Protein AF-A0A0J1HV58-F1 (afdb_monomer)

Foldseek 3Di:
DVVLLVVLLQLLLVLLLVVLCVVVVHQDPFDDDPVDTRNGSNVSSNQSSVQSNVQCVVVVDDDPVRSNVSSNVSSNVSSVVVVVVVVVVVVVVVVVVVVVVVVVVVVD

Radius of gyration: 18.61 Å; Cα contacts (8 Å, |Δi|>4): 146; chains: 1; bounding box: 44×25×58 Å

Mean predicted aligned error: 7.37 Å

Sequence (108 aa):
MLNKIILAGCIGFGMGVLTHAKRYGTIKKPRNNKLTFYPGFLLDGCFGAVGAIVTILFSDPNGTERVILTSILGGYVGENAIIKVEESLQSKKESRIEEINRKINQDL

InterPro domains:
  IPR025353 Protein of unknown function DUF4257) [PF14074] (5-82)

Organism: Niallia circulans (NCBI:txid1397)

pLDDT: mean 84.44, std 10.45, range [50.62, 93.81]

Secondary structure (DSSP, 8-state):
-HHHHHHHHHHHHHHHHHHHHHHHSS----EEETTEEE-THHHHHHHHHHHHHHHHHHH--SSHHHHHHHHHHHHHHHHHHHHHHHHHHHHHHHHHHHHHHHHHHH--

Structure (mmCIF, N/CA/C/O backbone):
data_AF-A0A0J1HV58-F1
#
_entry.id   AF-A0A0J1HV58-F1
#
loop_
_atom_site.group_PDB
_atom_site.id
_atom_site.type_symbol
_atom_site.label_atom_id
_atom_site.label_alt_id
_atom_site.label_comp_id
_atom_site.label_asym_id
_atom_site.label_entity_id
_atom_site.label_seq_id
_atom_site.pdbx_PDB_ins_code
_atom_site.Cartn_x
_atom_site.Cartn_y
_atom_site.Cartn_z
_atom_site.occupancy
_atom_site.B_iso_or_equiv
_atom_site.auth_seq_id
_atom_site.auth_comp_id
_atom_site.auth_asym_id
_atom_site.auth_atom_id
_atom_site.pdbx_PDB_model_num
ATOM 1 N N . MET A 1 1 ? 13.911 -4.801 -16.748 1.00 84.19 1 MET A N 1
ATOM 2 C CA . MET A 1 1 ? 12.901 -4.969 -15.681 1.00 84.19 1 MET A CA 1
ATOM 3 C C . MET A 1 1 ? 13.225 -4.201 -14.408 1.00 84.19 1 MET A C 1
ATOM 5 O O . MET A 1 1 ? 12.390 -3.418 -13.986 1.00 84.19 1 MET A O 1
ATOM 9 N N . LEU A 1 2 ? 14.420 -4.355 -13.825 1.00 87.38 2 LEU A N 1
ATOM 10 C CA . LEU A 1 2 ? 14.782 -3.704 -12.556 1.00 87.38 2 LEU A CA 1
ATOM 11 C C . LEU A 1 2 ? 14.531 -2.180 -12.535 1.00 87.38 2 LEU A C 1
ATOM 13 O O . LEU A 1 2 ? 13.877 -1.691 -11.622 1.00 87.38 2 LEU A O 1
ATOM 17 N N . ASN A 1 3 ? 14.924 -1.449 -13.586 1.00 88.12 3 ASN A N 1
ATOM 18 C CA . ASN A 1 3 ? 14.625 -0.011 -13.694 1.00 88.12 3 ASN A CA 1
ATOM 19 C C . ASN A 1 3 ? 13.121 0.300 -13.705 1.00 88.12 3 ASN A C 1
ATOM 21 O O . ASN A 1 3 ? 12.709 1.287 -13.105 1.00 88.12 3 ASN A O 1
ATOM 25 N N . LYS A 1 4 ? 12.295 -0.542 -14.349 1.00 89.62 4 LYS A N 1
ATOM 26 C CA . LYS A 1 4 ? 10.832 -0.374 -14.352 1.00 89.62 4 LYS A CA 1
ATOM 27 C C . LYS A 1 4 ? 10.272 -0.551 -12.936 1.00 89.62 4 LYS A C 1
ATOM 29 O O . LYS A 1 4 ? 9.412 0.216 -12.536 1.00 89.62 4 LYS A O 1
ATOM 34 N N . ILE A 1 5 ? 10.792 -1.522 -12.180 1.00 90.88 5 ILE A N 1
ATOM 35 C CA . ILE A 1 5 ? 10.371 -1.821 -10.802 1.00 90.88 5 ILE A CA 1
ATOM 36 C C . ILE A 1 5 ? 10.757 -0.690 -9.846 1.00 90.88 5 ILE A C 1
ATOM 38 O O . ILE A 1 5 ? 9.924 -0.260 -9.055 1.00 90.88 5 ILE A O 1
ATOM 42 N N . ILE A 1 6 ? 11.991 -0.185 -9.931 1.00 92.25 6 ILE A N 1
ATOM 43 C CA . ILE A 1 6 ? 12.450 0.931 -9.090 1.00 92.25 6 ILE A CA 1
ATOM 44 C C . ILE A 1 6 ? 11.612 2.181 -9.382 1.00 92.25 6 ILE A C 1
ATOM 46 O O . ILE A 1 6 ? 11.087 2.799 -8.458 1.00 92.25 6 ILE A O 1
ATOM 50 N N . LEU A 1 7 ? 11.422 2.508 -10.666 1.00 91.25 7 LEU A N 1
ATOM 51 C CA . LEU A 1 7 ? 10.607 3.649 -11.084 1.00 91.25 7 LEU A CA 1
ATOM 52 C C . LEU A 1 7 ? 9.154 3.508 -10.608 1.00 91.25 7 LEU A C 1
ATOM 54 O O . LEU A 1 7 ? 8.593 4.445 -10.041 1.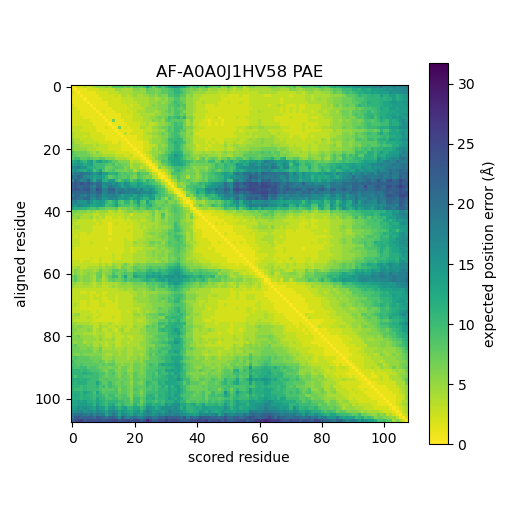00 91.25 7 LEU A O 1
ATOM 58 N N . ALA A 1 8 ? 8.567 2.325 -10.784 1.00 91.88 8 ALA A N 1
ATOM 59 C CA . ALA A 1 8 ? 7.222 2.016 -10.323 1.00 91.88 8 ALA A CA 1
ATOM 60 C C . ALA A 1 8 ? 7.077 2.128 -8.807 1.00 91.88 8 ALA A C 1
ATOM 62 O O . ALA A 1 8 ? 6.100 2.696 -8.332 1.00 91.88 8 ALA A O 1
ATOM 63 N N . GLY A 1 9 ? 8.056 1.629 -8.051 1.00 92.31 9 GLY A N 1
ATOM 64 C CA . GLY A 1 9 ? 8.084 1.735 -6.598 1.00 92.31 9 GLY A CA 1
ATOM 65 C C . GLY A 1 9 ? 8.108 3.189 -6.133 1.00 92.31 9 GLY A C 1
ATOM 66 O O . GLY A 1 9 ? 7.326 3.554 -5.261 1.00 92.31 9 GLY A O 1
ATOM 67 N N . CYS A 1 10 ? 8.928 4.046 -6.751 1.00 93.81 10 CYS A N 1
ATOM 68 C CA . CYS A 1 10 ? 8.965 5.475 -6.428 1.00 93.81 10 CYS A CA 1
ATOM 69 C C . CYS A 1 10 ? 7.636 6.182 -6.739 1.00 93.81 10 CYS A C 1
ATOM 71 O O . CYS A 1 10 ? 7.144 6.957 -5.917 1.00 93.81 10 CYS A O 1
ATOM 73 N N . ILE A 1 11 ? 7.038 5.901 -7.903 1.00 93.31 11 ILE A N 1
ATOM 74 C CA . ILE A 1 11 ? 5.750 6.484 -8.312 1.00 93.31 11 ILE A CA 1
ATOM 75 C C . ILE A 1 11 ? 4.620 5.987 -7.406 1.00 93.31 11 ILE A C 1
ATOM 77 O O . ILE A 1 11 ? 3.821 6.786 -6.924 1.00 93.31 11 ILE A O 1
ATOM 81 N N . GLY A 1 12 ? 4.577 4.682 -7.135 1.00 92.44 12 GLY A N 1
ATOM 82 C CA . GLY A 1 12 ? 3.602 4.066 -6.242 1.00 92.44 12 GLY A CA 1
ATOM 83 C C . GLY A 1 12 ? 3.714 4.591 -4.817 1.00 92.44 12 GLY A C 1
ATOM 84 O O . GLY A 1 12 ? 2.694 4.884 -4.201 1.00 92.44 12 GLY A O 1
ATOM 85 N N . PHE A 1 13 ? 4.939 4.796 -4.323 1.00 92.88 13 PHE A N 1
ATOM 86 C CA . PHE A 1 13 ? 5.169 5.417 -3.023 1.00 92.88 13 PHE A CA 1
ATOM 87 C C . PHE A 1 13 ? 4.613 6.837 -2.975 1.00 92.88 13 PHE A C 1
ATOM 89 O O . PHE A 1 13 ? 3.843 7.165 -2.076 1.00 92.88 13 PHE A O 1
ATOM 96 N N . GLY A 1 14 ? 4.949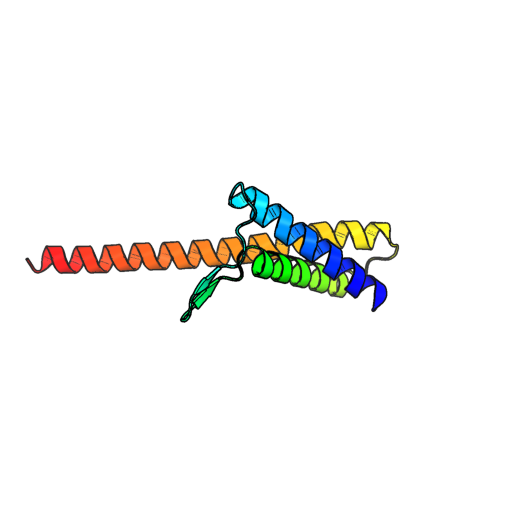 7.668 -3.966 1.00 92.00 14 GLY A N 1
ATOM 97 C CA . GLY A 1 14 ? 4.420 9.027 -4.061 1.00 92.00 14 GLY A CA 1
ATOM 98 C C . GLY A 1 14 ? 2.892 9.053 -4.115 1.00 92.00 14 GLY A C 1
ATOM 99 O O . GLY A 1 14 ? 2.267 9.847 -3.413 1.00 92.00 14 GLY A O 1
ATOM 100 N N . MET A 1 15 ? 2.288 8.145 -4.885 1.00 91.69 15 MET A N 1
ATOM 101 C CA . MET A 1 15 ? 0.835 8.030 -4.981 1.00 91.69 15 MET A CA 1
ATOM 102 C C . MET A 1 15 ? 0.201 7.625 -3.643 1.00 91.69 15 MET A C 1
ATOM 104 O O . MET A 1 15 ? -0.774 8.250 -3.235 1.00 91.69 15 MET A O 1
ATOM 108 N N . GLY A 1 16 ? 0.807 6.672 -2.927 1.00 88.81 16 GLY A N 1
ATOM 109 C CA . GLY A 1 16 ? 0.383 6.265 -1.584 1.00 88.81 16 GLY A CA 1
ATOM 110 C C . GLY A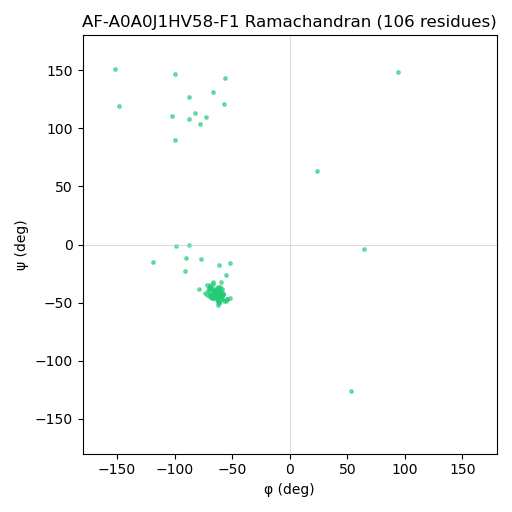 1 16 ? 0.398 7.418 -0.576 1.00 88.81 16 GLY A C 1
ATOM 111 O O . GLY A 1 16 ? -0.533 7.621 0.200 1.00 88.81 16 GLY A O 1
ATOM 112 N N . VAL A 1 17 ? 1.431 8.263 -0.630 1.00 88.12 17 VAL A N 1
ATOM 113 C CA . VAL A 1 17 ? 1.515 9.452 0.233 1.00 88.12 17 VAL A CA 1
ATOM 114 C C . VAL A 1 17 ? 0.469 10.511 -0.141 1.00 88.12 17 VAL A C 1
ATOM 116 O O . VAL A 1 17 ? -0.089 11.167 0.743 1.00 88.12 17 VAL A O 1
ATOM 119 N N . LEU A 1 18 ? 0.185 10.697 -1.433 1.00 86.31 18 LEU A N 1
ATOM 120 C CA . LEU A 1 18 ? -0.800 11.679 -1.901 1.00 86.31 18 LEU A CA 1
ATOM 121 C C . LEU A 1 18 ? -2.224 11.308 -1.488 1.00 86.31 18 LEU A C 1
ATOM 123 O O . LEU A 1 18 ? -2.985 12.171 -1.047 1.00 86.31 18 LEU A O 1
ATOM 127 N N . THR A 1 19 ? -2.596 10.039 -1.591 1.00 84.19 19 THR A N 1
ATOM 128 C CA . THR A 1 19 ? -3.909 9.581 -1.138 1.00 84.19 19 THR A CA 1
ATOM 129 C C . THR A 1 19 ? -4.017 9.622 0.391 1.00 84.19 19 THR A C 1
ATOM 131 O O . THR A 1 19 ? -5.057 10.054 0.893 1.00 84.19 19 THR A O 1
ATOM 134 N N . HIS A 1 20 ? -2.949 9.311 1.141 1.00 83.06 20 HIS A N 1
ATOM 135 C CA . HIS A 1 20 ? -2.912 9.553 2.589 1.00 83.06 20 HIS A CA 1
ATOM 136 C C . HIS A 1 20 ? -3.211 11.024 2.911 1.00 83.06 20 HIS A C 1
ATOM 138 O O . HIS A 1 20 ? -4.075 11.332 3.738 1.00 83.06 20 HIS A O 1
ATOM 144 N N . ALA A 1 21 ? -2.546 11.952 2.214 1.00 83.62 21 ALA A N 1
ATOM 145 C CA . ALA A 1 21 ? -2.784 13.384 2.373 1.00 83.62 21 ALA A CA 1
ATOM 146 C C . ALA A 1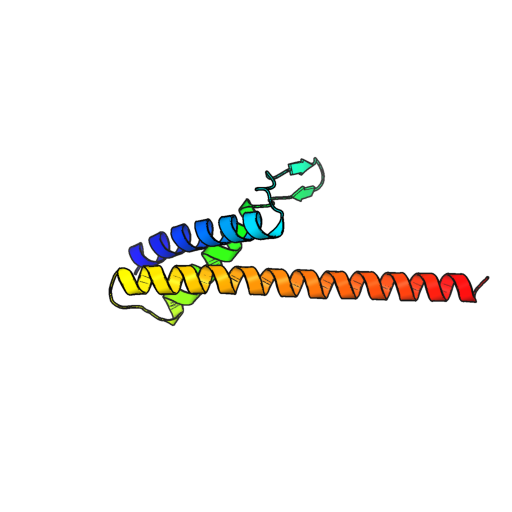 21 ? -4.233 13.770 2.025 1.00 83.62 21 ALA A C 1
ATOM 148 O O . ALA A 1 21 ? -4.846 14.552 2.751 1.00 83.62 21 ALA A O 1
ATOM 149 N N . LYS A 1 22 ? -4.810 13.184 0.966 1.00 82.50 22 LYS A N 1
ATOM 150 C CA . LYS A 1 22 ? -6.218 13.376 0.581 1.00 82.50 22 LYS A CA 1
ATOM 151 C C . LYS A 1 22 ? -7.185 12.887 1.667 1.00 82.50 22 LYS A C 1
ATOM 153 O O . LYS A 1 22 ? -8.185 13.552 1.917 1.00 82.50 22 LYS A O 1
ATOM 158 N N . ARG A 1 23 ? -6.906 11.746 2.307 1.00 75.00 23 ARG A N 1
ATOM 159 C CA . ARG A 1 23 ? -7.794 11.119 3.303 1.00 75.00 23 ARG A CA 1
ATOM 160 C C . ARG A 1 23 ? -7.806 11.870 4.631 1.00 75.00 23 ARG A C 1
ATOM 162 O O . ARG A 1 23 ? -8.862 12.050 5.226 1.00 75.00 23 ARG A O 1
ATOM 169 N N . TYR A 1 24 ? -6.638 12.308 5.095 1.00 75.56 24 TYR A N 1
ATOM 170 C CA . TYR A 1 24 ? -6.493 12.957 6.401 1.00 75.56 24 TYR A CA 1
ATOM 171 C C . TYR A 1 24 ? -6.440 14.490 6.329 1.00 75.56 24 TYR A C 1
ATOM 173 O O . TYR A 1 24 ? -6.288 15.138 7.366 1.00 75.56 24 TYR A O 1
ATOM 181 N N . GLY A 1 25 ? -6.504 15.074 5.125 1.00 72.62 25 GLY A N 1
ATOM 182 C CA . GLY A 1 25 ? -6.366 16.515 4.869 1.00 72.62 25 GLY A CA 1
ATOM 183 C C . GLY A 1 25 ? -4.982 17.092 5.203 1.00 72.62 25 GLY A C 1
ATOM 184 O O . GLY A 1 25 ? -4.728 18.271 4.984 1.00 72.62 25 GLY A O 1
ATOM 185 N N . THR A 1 26 ? -4.084 16.270 5.752 1.00 73.69 26 THR A N 1
ATOM 186 C CA . THR A 1 26 ? -2.729 16.603 6.194 1.00 73.69 26 THR A CA 1
ATOM 187 C C . THR A 1 26 ? -1.856 15.354 6.089 1.00 73.69 26 THR A C 1
ATOM 189 O O . THR A 1 26 ? -2.341 14.233 6.240 1.00 73.69 26 THR A O 1
ATOM 192 N N . ILE A 1 27 ? -0.553 15.526 5.862 1.00 74.38 27 ILE A N 1
ATOM 193 C CA . ILE A 1 27 ? 0.402 14.416 5.961 1.00 74.38 27 ILE A CA 1
ATOM 194 C C . ILE A 1 27 ? 0.676 14.181 7.448 1.00 74.38 27 ILE A C 1
ATOM 196 O O . ILE A 1 27 ? 1.410 14.948 8.081 1.00 74.38 27 ILE A O 1
ATOM 200 N N . LYS A 1 28 ? 0.081 13.131 8.029 1.00 70.12 28 LYS A N 1
ATOM 201 C CA . LYS A 1 28 ? 0.331 12.785 9.432 1.00 70.12 28 LYS A CA 1
ATOM 202 C C . LYS A 1 28 ? 1.727 12.189 9.557 1.00 70.12 28 LYS A C 1
ATOM 204 O O . LYS A 1 28 ? 1.987 11.073 9.105 1.00 70.12 28 LYS A O 1
ATOM 209 N N . LYS A 1 29 ? 2.633 12.950 10.180 1.00 65.81 29 LYS A N 1
ATOM 210 C CA . LYS A 1 29 ? 3.990 12.480 10.481 1.00 65.81 29 LYS A CA 1
ATOM 211 C C . LYS A 1 29 ? 3.936 11.193 11.312 1.00 65.81 29 LYS A C 1
ATOM 213 O O . LYS A 1 29 ? 3.083 11.091 12.200 1.00 65.81 29 LYS A O 1
ATOM 218 N N . PRO A 1 30 ? 4.864 10.251 11.072 1.00 65.50 30 PRO A N 1
ATOM 219 C CA . PRO A 1 30 ? 4.979 9.054 11.878 1.00 65.50 30 PRO A CA 1
ATOM 220 C C . PRO A 1 30 ? 5.193 9.460 13.330 1.00 65.50 30 PRO A C 1
ATOM 222 O O . PRO A 1 30 ? 6.135 10.186 13.657 1.00 65.50 30 PRO A O 1
ATOM 225 N N . ARG A 1 31 ? 4.288 9.027 14.205 1.00 59.06 31 ARG A N 1
ATOM 226 C CA . ARG A 1 31 ? 4.376 9.316 15.632 1.00 59.06 31 ARG A CA 1
ATOM 227 C C . ARG A 1 31 ? 4.893 8.070 16.322 1.00 59.06 31 ARG A C 1
ATOM 229 O O . ARG A 1 31 ? 4.213 7.049 16.392 1.00 59.06 31 ARG A O 1
ATOM 236 N N . ASN A 1 32 ? 6.122 8.165 16.809 1.00 54.03 32 ASN A N 1
ATOM 237 C CA . ASN A 1 32 ? 6.748 7.080 17.535 1.00 54.03 32 ASN A CA 1
ATOM 238 C C . ASN A 1 32 ? 6.376 7.205 19.018 1.00 54.03 32 ASN A C 1
ATOM 240 O O . ASN A 1 32 ? 6.834 8.125 19.694 1.00 54.03 32 ASN A O 1
ATOM 244 N N . ASN A 1 33 ? 5.509 6.321 19.513 1.00 57.84 33 ASN A N 1
ATOM 245 C CA . ASN A 1 33 ? 5.280 6.158 20.949 1.00 57.84 33 ASN A CA 1
ATOM 246 C C . ASN A 1 33 ? 6.084 4.942 21.426 1.00 57.84 33 ASN A C 1
ATOM 248 O O . ASN A 1 33 ? 6.184 3.963 20.694 1.00 57.84 33 ASN A O 1
ATOM 252 N N . LYS A 1 34 ? 6.593 4.961 22.669 1.00 54.00 34 LYS A N 1
ATOM 253 C CA . LYS A 1 34 ? 7.456 3.902 23.249 1.00 54.00 34 LYS A CA 1
ATOM 254 C C . LYS A 1 34 ? 6.904 2.461 23.147 1.00 54.00 34 LYS A C 1
ATOM 256 O O . LYS A 1 34 ? 7.670 1.526 23.336 1.00 54.00 34 LYS A O 1
ATOM 261 N N . LEU A 1 35 ? 5.608 2.288 22.868 1.00 57.47 35 LEU A N 1
ATOM 262 C CA . LEU A 1 35 ? 4.912 0.997 22.756 1.00 57.47 35 LEU A CA 1
ATOM 263 C C . LEU A 1 35 ? 4.288 0.727 21.372 1.00 57.47 35 LEU A C 1
ATOM 265 O O . LEU A 1 35 ? 3.930 -0.410 21.089 1.00 57.47 35 LEU A O 1
ATOM 269 N N . THR A 1 36 ? 4.136 1.737 20.508 1.00 50.62 36 THR A N 1
ATOM 270 C CA . THR A 1 36 ? 3.445 1.593 19.213 1.00 50.62 36 THR A CA 1
ATOM 271 C C . THR A 1 36 ? 4.041 2.536 18.174 1.00 50.62 36 THR A C 1
ATOM 273 O O . THR A 1 36 ? 3.977 3.761 18.333 1.00 50.62 36 THR A O 1
ATOM 276 N N . PHE A 1 37 ? 4.573 1.965 17.092 1.00 57.25 37 PHE A N 1
ATOM 277 C CA . PHE A 1 37 ? 4.996 2.702 15.907 1.00 57.25 37 PHE A CA 1
ATOM 278 C C . PHE A 1 37 ? 3.765 2.964 15.036 1.00 57.25 37 PHE A C 1
ATOM 280 O O . PHE A 1 37 ? 3.178 2.024 14.506 1.00 57.25 37 PHE A O 1
ATOM 287 N N . TYR A 1 38 ? 3.366 4.231 14.902 1.00 64.12 38 TYR A N 1
ATOM 288 C CA . TYR A 1 38 ? 2.375 4.654 13.913 1.00 64.12 38 TYR A CA 1
ATOM 289 C C . TYR A 1 38 ? 3.114 5.258 12.718 1.00 64.12 38 TYR A C 1
ATOM 291 O O . TYR A 1 38 ? 3.379 6.462 12.728 1.00 64.12 38 TYR A O 1
ATOM 299 N N . PRO A 1 39 ? 3.480 4.449 11.705 1.00 66.6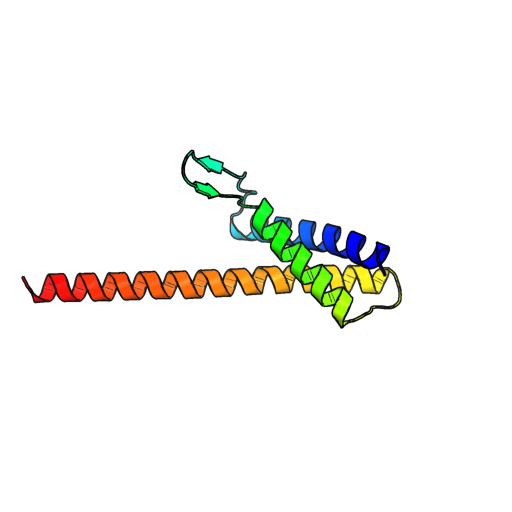2 39 PRO A N 1
ATOM 300 C CA . PRO A 1 39 ? 4.211 4.915 10.528 1.00 66.62 39 PRO A CA 1
ATOM 301 C C . PRO A 1 39 ? 3.456 5.967 9.701 1.00 66.62 39 PRO A C 1
ATOM 303 O O . PRO A 1 39 ? 4.089 6.695 8.937 1.00 66.62 39 PRO A O 1
ATOM 306 N N . GLY A 1 40 ? 2.134 6.096 9.878 1.00 75.56 40 GLY A N 1
ATOM 307 C CA . GLY A 1 40 ? 1.318 7.114 9.213 1.00 75.56 40 GLY A CA 1
ATOM 308 C C . GLY A 1 40 ? 1.516 7.073 7.699 1.00 75.56 40 GLY A C 1
ATOM 309 O O . GLY A 1 40 ? 1.441 6.002 7.101 1.00 75.56 40 GLY A O 1
ATOM 310 N N . PHE A 1 41 ? 1.871 8.219 7.111 1.00 78.12 41 PHE A N 1
ATOM 311 C CA . PHE A 1 41 ? 2.084 8.361 5.665 1.00 78.12 41 PHE A CA 1
ATOM 312 C C . PHE A 1 41 ? 3.117 7.386 5.075 1.00 78.12 41 PHE A C 1
ATOM 314 O O . PHE A 1 41 ? 3.073 7.083 3.885 1.00 78.12 41 PHE A O 1
ATOM 321 N N . LEU A 1 42 ? 4.070 6.916 5.888 1.00 84.00 42 LEU A N 1
ATOM 322 C CA . LEU A 1 42 ? 5.147 6.050 5.419 1.00 84.00 42 LEU A CA 1
ATOM 323 C C . LEU A 1 42 ? 4.630 4.647 5.082 1.00 84.00 42 LEU A C 1
ATOM 325 O O . LEU A 1 42 ? 5.113 4.028 4.139 1.00 84.00 42 LEU A O 1
ATOM 329 N N . LEU A 1 43 ? 3.642 4.157 5.836 1.00 84.00 43 LEU A N 1
ATOM 330 C CA . LEU A 1 43 ? 3.037 2.849 5.593 1.00 84.00 43 LEU A CA 1
ATOM 331 C C . LEU A 1 43 ? 2.173 2.877 4.335 1.00 84.00 43 LEU A C 1
ATOM 333 O O . LEU A 1 43 ? 2.284 1.983 3.502 1.00 84.00 43 LEU A O 1
ATOM 337 N N . ASP A 1 44 ? 1.390 3.941 4.171 1.00 84.44 44 ASP A N 1
ATOM 338 C CA . ASP A 1 44 ? 0.510 4.116 3.014 1.00 84.44 44 ASP A CA 1
ATOM 339 C C . ASP A 1 44 ? 1.319 4.309 1.728 1.00 84.44 44 ASP A C 1
ATOM 341 O O . ASP A 1 44 ? 1.029 3.688 0.706 1.00 84.44 44 ASP A O 1
ATOM 345 N N . GLY A 1 45 ? 2.433 5.048 1.805 1.00 88.75 45 GLY A N 1
ATOM 346 C CA . GLY A 1 45 ? 3.438 5.083 0.746 1.00 88.75 45 GLY A CA 1
ATOM 347 C C . GLY A 1 45 ? 3.993 3.691 0.420 1.00 88.75 45 GLY A C 1
ATOM 348 O O . GLY A 1 45 ? 4.030 3.294 -0.742 1.00 88.75 45 GLY A O 1
ATOM 349 N N . CYS A 1 46 ? 4.391 2.900 1.420 1.00 90.69 46 CYS A N 1
ATOM 350 C CA . CYS A 1 46 ? 4.891 1.540 1.186 1.00 90.69 46 CYS A CA 1
ATOM 351 C C . CYS A 1 46 ? 3.843 0.631 0.524 1.00 90.69 46 CYS A C 1
ATOM 353 O O . CYS A 1 46 ? 4.183 -0.108 -0.399 1.00 90.69 46 CYS A O 1
ATOM 355 N N . PHE A 1 47 ? 2.575 0.698 0.936 1.00 90.19 47 PHE A N 1
ATOM 356 C CA . PHE A 1 47 ? 1.501 -0.076 0.307 1.00 90.19 47 PHE A CA 1
ATOM 357 C C . PHE A 1 47 ? 1.224 0.371 -1.131 1.00 90.19 47 PHE A C 1
ATOM 359 O O . PHE A 1 47 ? 1.070 -0.481 -2.010 1.00 90.19 47 PHE A O 1
ATOM 366 N N . GLY A 1 48 ? 1.253 1.678 -1.403 1.00 90.75 48 GLY A N 1
ATOM 367 C CA . GLY A 1 48 ? 1.198 2.208 -2.765 1.00 90.75 48 GLY A CA 1
ATOM 368 C C . GLY A 1 48 ? 2.375 1.728 -3.626 1.00 90.75 48 GLY A C 1
ATOM 369 O O . GLY A 1 48 ? 2.190 1.315 -4.771 1.00 90.75 48 GLY A O 1
ATOM 370 N N . ALA A 1 49 ? 3.589 1.688 -3.071 1.00 92.62 49 ALA A N 1
ATOM 371 C CA . ALA A 1 49 ? 4.765 1.159 -3.763 1.00 92.62 49 ALA A CA 1
ATOM 372 C C . ALA A 1 49 ? 4.605 -0.331 -4.101 1.00 92.62 49 ALA A C 1
ATOM 374 O O . ALA A 1 49 ? 4.845 -0.734 -5.239 1.00 92.62 49 ALA A O 1
ATOM 375 N N . VAL A 1 50 ? 4.149 -1.144 -3.143 1.00 93.31 50 VAL A N 1
ATOM 376 C CA . VAL A 1 50 ? 3.896 -2.577 -3.356 1.00 93.31 50 VAL A CA 1
ATOM 377 C C . VAL A 1 50 ? 2.825 -2.785 -4.429 1.00 93.31 50 VAL A C 1
ATOM 379 O O . VAL A 1 50 ? 3.038 -3.579 -5.343 1.00 93.31 50 VAL A O 1
ATOM 382 N N . GLY A 1 51 ? 1.719 -2.035 -4.384 1.00 93.06 51 GLY A N 1
ATOM 383 C CA . GLY A 1 51 ? 0.661 -2.104 -5.396 1.00 93.06 51 GLY A CA 1
ATOM 384 C C . GLY A 1 51 ? 1.162 -1.784 -6.808 1.00 93.06 51 GLY A C 1
ATOM 385 O O . GLY A 1 51 ? 0.875 -2.517 -7.760 1.00 93.06 51 GLY A O 1
ATOM 386 N N . ALA A 1 52 ? 1.979 -0.737 -6.949 1.00 92.69 52 ALA A N 1
ATOM 387 C CA . ALA A 1 52 ? 2.586 -0.366 -8.225 1.00 92.69 52 ALA A CA 1
ATOM 388 C C . ALA A 1 52 ? 3.565 -1.432 -8.744 1.00 92.69 52 ALA A C 1
ATOM 390 O O . ALA A 1 52 ? 3.513 -1.796 -9.920 1.00 92.69 52 ALA A O 1
ATOM 391 N N . ILE A 1 53 ? 4.416 -1.978 -7.868 1.00 93.06 53 ILE A N 1
ATOM 392 C CA . ILE A 1 53 ? 5.374 -3.036 -8.216 1.00 93.06 53 ILE A CA 1
ATOM 393 C C . ILE A 1 53 ? 4.636 -4.290 -8.697 1.00 93.06 53 ILE A C 1
ATOM 395 O O . ILE A 1 53 ? 4.949 -4.801 -9.771 1.00 93.06 53 ILE A O 1
ATOM 399 N N . VAL A 1 54 ? 3.625 -4.753 -7.955 1.00 93.19 54 VAL A N 1
ATOM 400 C CA . VAL A 1 54 ? 2.814 -5.924 -8.333 1.00 93.19 54 VAL A CA 1
ATOM 401 C C . VAL A 1 54 ? 2.149 -5.710 -9.695 1.00 93.19 54 VAL A C 1
ATOM 403 O O . VAL A 1 54 ? 2.186 -6.594 -10.550 1.00 93.19 54 VAL A O 1
ATOM 406 N N . THR A 1 55 ? 1.609 -4.515 -9.935 1.00 92.75 55 THR A N 1
ATOM 407 C CA . THR A 1 55 ? 0.941 -4.176 -11.200 1.00 92.75 55 THR A CA 1
ATOM 408 C C . THR A 1 55 ? 1.903 -4.215 -12.387 1.00 92.75 55 THR A C 1
ATOM 410 O O . THR A 1 55 ? 1.555 -4.722 -13.454 1.00 92.75 55 THR A O 1
ATOM 413 N N . ILE A 1 56 ? 3.129 -3.722 -12.205 1.00 91.94 56 ILE A N 1
ATOM 414 C CA . ILE A 1 56 ? 4.180 -3.726 -13.232 1.00 91.94 56 ILE A CA 1
ATOM 415 C C . ILE A 1 56 ? 4.694 -5.135 -13.511 1.00 91.94 56 ILE A C 1
ATOM 417 O O . ILE A 1 56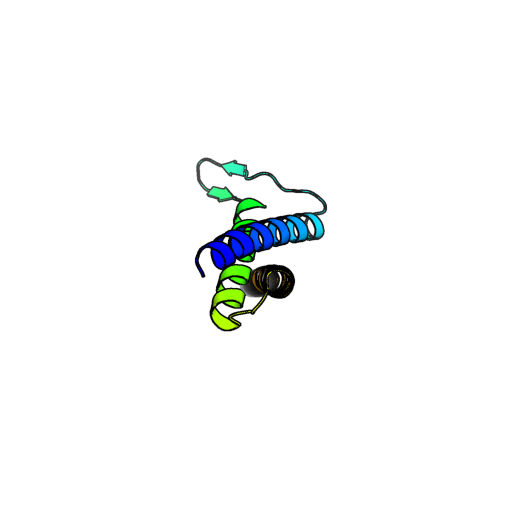 ? 4.912 -5.472 -14.674 1.00 91.94 56 ILE A O 1
ATOM 421 N N . LEU A 1 57 ? 4.865 -5.953 -12.468 1.00 90.81 57 LEU A N 1
ATOM 422 C CA . LEU A 1 57 ? 5.253 -7.355 -12.622 1.00 90.81 57 LEU A CA 1
ATOM 423 C C . LEU A 1 57 ? 4.207 -8.133 -13.422 1.00 90.81 57 LEU A C 1
ATOM 425 O O . LEU A 1 57 ? 4.574 -8.961 -14.247 1.00 90.81 57 LEU A O 1
ATOM 429 N N . PHE A 1 58 ? 2.923 -7.857 -13.191 1.00 89.88 58 PHE A N 1
ATOM 430 C CA . PHE A 1 58 ? 1.837 -8.564 -13.861 1.00 89.88 58 PHE A CA 1
ATOM 431 C C . PHE A 1 58 ? 1.584 -8.069 -15.291 1.00 89.88 58 PHE A C 1
ATOM 433 O O . PHE A 1 58 ? 1.298 -8.863 -16.180 1.00 89.88 58 PHE A O 1
ATOM 440 N N . SER A 1 59 ? 1.685 -6.759 -15.523 1.00 88.19 59 SER A N 1
ATOM 441 C CA . SER A 1 59 ? 1.276 -6.149 -16.798 1.00 88.19 59 SER A CA 1
ATOM 442 C C . SER A 1 59 ? 2.392 -6.069 -17.846 1.00 88.19 59 SER A C 1
ATOM 444 O O . SER A 1 59 ? 2.096 -5.703 -18.980 1.00 88.19 59 SER A O 1
ATOM 446 N N . ASP A 1 60 ? 3.654 -6.312 -17.458 1.00 88.00 60 ASP A N 1
ATOM 447 C CA . ASP A 1 60 ? 4.892 -6.057 -18.228 1.00 88.00 60 ASP A CA 1
ATOM 448 C C . ASP A 1 60 ? 4.759 -4.967 -19.314 1.00 88.00 60 ASP A C 1
ATOM 450 O O . ASP A 1 60 ? 4.855 -5.224 -20.519 1.00 88.00 60 ASP A O 1
ATOM 454 N N . PRO A 1 61 ? 4.487 -3.715 -18.910 1.00 85.81 61 PRO A N 1
ATOM 455 C CA . PRO A 1 61 ? 4.212 -2.655 -19.862 1.00 85.81 61 PRO A CA 1
ATOM 456 C C . PRO A 1 61 ? 5.453 -2.329 -20.699 1.00 85.81 61 PRO A C 1
ATOM 458 O O . PRO A 1 61 ? 6.550 -2.100 -20.176 1.00 85.81 61 PRO A O 1
ATOM 461 N N . ASN A 1 62 ? 5.264 -2.260 -22.016 1.00 86.06 62 ASN A N 1
ATOM 462 C CA . ASN A 1 62 ? 6.279 -1.815 -22.968 1.00 86.06 62 ASN A CA 1
ATOM 463 C C . ASN A 1 62 ? 6.224 -0.291 -23.137 1.00 86.06 62 ASN A C 1
ATOM 465 O O . ASN A 1 62 ? 5.166 0.261 -23.430 1.00 86.06 62 ASN A O 1
ATOM 469 N N . GLY A 1 63 ? 7.366 0.376 -22.965 1.00 87.12 63 GLY A N 1
ATOM 470 C CA . GLY A 1 63 ? 7.470 1.839 -22.999 1.00 87.12 63 GLY A CA 1
ATOM 471 C C . GLY A 1 63 ? 7.367 2.491 -21.618 1.00 87.12 63 GLY A C 1
ATOM 472 O O . GLY A 1 63 ? 6.699 1.992 -20.708 1.00 87.12 63 GLY A O 1
ATOM 473 N N . THR A 1 64 ? 8.067 3.611 -21.457 1.00 86.56 64 THR A N 1
ATOM 474 C CA . THR A 1 64 ? 8.190 4.328 -20.179 1.00 86.56 64 THR A CA 1
ATOM 475 C C . THR A 1 64 ? 6.869 4.978 -19.770 1.00 86.56 64 THR A C 1
ATOM 477 O O . THR A 1 64 ? 6.515 4.975 -18.594 1.00 86.56 64 THR A O 1
ATOM 480 N N . GLU A 1 65 ? 6.087 5.467 -20.730 1.00 89.56 65 GLU A N 1
ATOM 481 C CA . GLU A 1 65 ? 4.786 6.096 -20.492 1.00 89.56 65 GLU A CA 1
ATOM 482 C C . GLU A 1 65 ? 3.803 5.092 -19.891 1.00 89.56 65 GLU A C 1
ATOM 484 O O . GLU A 1 65 ? 3.112 5.387 -18.915 1.00 89.56 65 GLU A O 1
ATOM 489 N N . ARG A 1 66 ? 3.780 3.867 -20.436 1.00 89.94 66 ARG A N 1
ATOM 490 C CA . ARG A 1 66 ? 2.916 2.800 -19.927 1.00 89.94 66 ARG A CA 1
ATOM 491 C C . ARG A 1 66 ? 3.313 2.403 -18.516 1.00 89.94 66 ARG A C 1
ATOM 493 O O . ARG A 1 66 ? 2.430 2.293 -17.680 1.00 89.94 66 ARG A O 1
ATOM 500 N N . VAL A 1 67 ? 4.614 2.273 -18.244 1.00 90.19 67 VAL A N 1
ATOM 501 C CA . VAL A 1 67 ? 5.151 2.026 -16.896 1.00 90.19 67 VAL A CA 1
ATOM 502 C C . VAL A 1 67 ? 4.648 3.080 -15.906 1.00 90.19 67 VAL A C 1
ATOM 504 O O . VAL A 1 67 ? 4.162 2.723 -14.834 1.00 90.19 67 VAL A O 1
ATOM 507 N N . ILE A 1 68 ? 4.710 4.365 -16.261 1.00 90.06 68 ILE A N 1
ATOM 508 C CA . ILE A 1 68 ? 4.252 5.458 -15.394 1.00 90.06 68 ILE A CA 1
ATOM 509 C C . ILE A 1 68 ? 2.749 5.336 -15.119 1.00 90.06 68 ILE A C 1
ATOM 511 O O . ILE A 1 68 ? 2.340 5.290 -13.958 1.00 90.06 68 ILE A O 1
ATOM 515 N N . LEU A 1 69 ? 1.929 5.211 -16.165 1.00 91.62 69 LEU A N 1
ATOM 516 C CA . LEU A 1 69 ? 0.472 5.130 -16.035 1.00 91.62 69 LEU A CA 1
ATOM 517 C C . LEU A 1 69 ? 0.029 3.902 -15.228 1.00 91.62 69 LEU A C 1
ATOM 519 O O . LEU A 1 69 ? -0.786 4.026 -14.313 1.00 91.62 69 LEU A O 1
ATOM 523 N N . THR A 1 70 ? 0.599 2.725 -15.507 1.00 90.81 70 THR A N 1
ATOM 524 C CA . THR A 1 70 ? 0.276 1.498 -14.763 1.00 90.81 70 THR A CA 1
ATOM 525 C C . THR A 1 70 ? 0.732 1.569 -13.311 1.00 90.81 70 THR A C 1
ATOM 527 O O . THR A 1 70 ? 0.063 1.017 -12.445 1.00 90.81 70 THR A O 1
ATOM 530 N N . SER A 1 71 ? 1.834 2.266 -13.021 1.00 90.19 71 SER A N 1
ATOM 531 C CA . SER A 1 71 ? 2.324 2.433 -11.646 1.00 90.19 71 SER A CA 1
ATOM 532 C C . SER A 1 71 ? 1.423 3.353 -10.829 1.00 90.19 71 SER A C 1
ATOM 534 O O . SER A 1 71 ? 1.153 3.057 -9.670 1.00 90.19 71 SER A O 1
ATOM 536 N N . ILE A 1 72 ? 0.914 4.436 -11.429 1.00 92.00 72 ILE A N 1
ATOM 537 C CA . ILE A 1 72 ? -0.047 5.337 -10.773 1.00 92.00 72 ILE A CA 1
ATOM 538 C C . ILE A 1 72 ? -1.332 4.574 -10.440 1.00 92.00 72 ILE A C 1
ATOM 540 O O . ILE A 1 72 ? -1.797 4.612 -9.302 1.00 92.00 72 ILE A O 1
ATOM 544 N N . LEU A 1 73 ? -1.878 3.844 -11.418 1.00 92.12 73 LEU A N 1
ATOM 545 C CA . LEU A 1 73 ? -3.083 3.036 -11.222 1.00 92.12 73 LEU A CA 1
ATOM 546 C C . LEU A 1 73 ? -2.860 1.941 -10.173 1.00 92.12 73 LEU A C 1
ATOM 548 O O . LEU A 1 73 ? -3.671 1.792 -9.264 1.00 92.12 73 LEU A O 1
ATOM 552 N N . GLY A 1 74 ? -1.743 1.218 -10.264 1.00 91.31 74 GLY A N 1
ATOM 553 C CA . GLY A 1 74 ? -1.385 0.158 -9.327 1.00 91.31 74 GLY A CA 1
ATOM 554 C C . GLY A 1 74 ? -1.189 0.660 -7.900 1.00 91.31 74 GLY A C 1
ATOM 555 O O . GLY A 1 74 ? -1.676 0.039 -6.958 1.00 91.31 74 GLY A O 1
ATOM 556 N N . GLY A 1 75 ? -0.527 1.808 -7.735 1.00 90.88 75 GLY A N 1
ATOM 557 C CA . GLY A 1 75 ? -0.344 2.436 -6.429 1.00 90.88 75 GLY A CA 1
ATOM 558 C C . GLY A 1 75 ? -1.661 2.904 -5.818 1.00 90.88 75 GLY A C 1
ATOM 559 O O . GLY A 1 75 ? -1.943 2.592 -4.665 1.00 90.88 75 GLY A O 1
ATOM 560 N N . TYR A 1 76 ? -2.513 3.558 -6.613 1.00 89.44 76 TYR A N 1
ATOM 561 C CA . TYR A 1 76 ? -3.830 4.020 -6.167 1.00 89.44 76 TYR A CA 1
ATOM 562 C C . TYR A 1 76 ? -4.769 2.866 -5.783 1.00 89.44 76 TYR A C 1
ATOM 564 O O . TYR A 1 76 ? -5.465 2.926 -4.769 1.00 89.44 76 TYR A O 1
ATOM 572 N N . VAL A 1 77 ? -4.796 1.796 -6.584 1.00 89.25 77 VAL A N 1
ATOM 573 C CA . VAL A 1 77 ? -5.613 0.606 -6.303 1.00 89.25 77 VAL A CA 1
ATOM 574 C C . VAL A 1 77 ? -5.077 -0.152 -5.092 1.00 89.25 77 VAL A C 1
ATOM 576 O O . VAL A 1 77 ? -5.871 -0.561 -4.244 1.00 89.25 77 VAL A O 1
ATOM 579 N N . GLY A 1 78 ? -3.756 -0.324 -4.995 1.00 85.94 78 GLY A N 1
ATOM 580 C CA . GLY A 1 78 ? -3.117 -1.041 -3.893 1.00 85.94 78 GLY A CA 1
ATOM 581 C C . GLY A 1 78 ? -3.431 -0.413 -2.541 1.00 85.94 78 GLY A C 1
ATOM 582 O O . GLY A 1 78 ? -3.843 -1.106 -1.616 1.00 85.94 78 GLY A O 1
ATOM 583 N N . GLU A 1 79 ? -3.333 0.906 -2.442 1.00 84.94 79 GLU A N 1
ATOM 584 C CA . GLU A 1 79 ? -3.662 1.616 -1.211 1.00 84.94 79 GLU A CA 1
ATOM 585 C C . GLU A 1 79 ? -5.164 1.577 -0.884 1.00 84.94 79 GLU A C 1
ATOM 587 O O . GLU A 1 79 ? -5.547 1.263 0.243 1.00 84.94 79 GLU A O 1
ATOM 592 N N . ASN A 1 80 ? -6.039 1.807 -1.871 1.00 86.31 80 ASN A N 1
ATOM 593 C CA . ASN A 1 80 ? -7.488 1.712 -1.664 1.00 86.31 80 ASN A CA 1
ATOM 594 C C . ASN A 1 80 ? -7.929 0.315 -1.201 1.00 86.31 80 ASN A C 1
ATOM 596 O O . ASN A 1 80 ? -8.903 0.188 -0.456 1.00 86.31 80 ASN A O 1
ATOM 600 N N . ALA A 1 81 ? -7.241 -0.741 -1.642 1.00 87.12 81 ALA A N 1
ATOM 601 C CA . ALA A 1 81 ? -7.513 -2.098 -1.186 1.00 87.12 81 ALA A CA 1
ATOM 602 C C . ALA A 1 81 ? -7.219 -2.253 0.315 1.00 87.12 81 ALA A C 1
ATOM 604 O O . ALA A 1 81 ? -8.046 -2.808 1.038 1.00 87.12 81 ALA A O 1
ATOM 605 N N . ILE A 1 82 ? -6.094 -1.713 0.796 1.00 86.88 82 ILE A N 1
ATOM 606 C CA . ILE A 1 82 ? -5.736 -1.732 2.222 1.00 86.88 82 ILE A CA 1
ATOM 607 C C . ILE A 1 82 ? -6.738 -0.924 3.046 1.00 86.88 82 ILE A C 1
ATOM 609 O O . ILE A 1 82 ? -7.248 -1.424 4.046 1.00 86.88 82 ILE A O 1
ATOM 613 N N . ILE A 1 83 ? -7.106 0.266 2.572 1.00 84.88 83 ILE A N 1
ATOM 614 C CA . ILE A 1 83 ? -8.102 1.127 3.219 1.00 84.88 83 ILE A CA 1
ATOM 615 C C . ILE A 1 83 ? -9.428 0.387 3.447 1.00 84.88 83 ILE A C 1
ATOM 617 O O . ILE A 1 83 ? -9.971 0.411 4.552 1.00 84.88 83 ILE A O 1
ATOM 621 N N . LYS A 1 84 ? -9.936 -0.323 2.433 1.00 86.69 84 LYS A N 1
ATOM 622 C CA . LYS A 1 84 ? -11.177 -1.104 2.568 1.00 86.69 84 LYS A CA 1
ATOM 623 C C . LYS A 1 84 ? -11.054 -2.225 3.597 1.00 86.69 84 LYS A C 1
ATOM 625 O O . LYS A 1 84 ? -12.013 -2.514 4.315 1.00 86.69 84 LYS A O 1
ATOM 630 N N . VAL A 1 85 ? -9.890 -2.868 3.675 1.00 86.62 85 VAL A N 1
ATOM 631 C CA . VAL A 1 85 ? -9.634 -3.899 4.687 1.00 86.62 85 VAL A CA 1
ATOM 632 C C . VAL A 1 85 ? -9.658 -3.278 6.083 1.00 86.62 85 VAL A C 1
ATOM 634 O O . VAL A 1 85 ? -10.340 -3.812 6.958 1.00 86.62 85 VAL A O 1
ATOM 637 N N . GLU A 1 86 ? -9.006 -2.133 6.287 1.00 84.00 86 GLU A N 1
ATOM 638 C CA . GLU A 1 86 ? -9.032 -1.413 7.566 1.00 84.00 86 GLU A CA 1
ATOM 639 C C . GLU A 1 86 ? -10.454 -1.027 7.992 1.00 84.00 86 GLU A C 1
ATOM 641 O O . GLU A 1 86 ? -10.847 -1.290 9.129 1.00 84.00 86 GLU A O 1
ATOM 646 N N . GLU A 1 87 ? -11.252 -0.471 7.078 1.00 86.75 87 GLU A N 1
ATOM 647 C CA . GLU A 1 87 ? -12.653 -0.105 7.329 1.00 86.75 87 GLU A CA 1
ATOM 648 C C . GLU A 1 87 ? -13.500 -1.331 7.713 1.00 86.75 87 GLU A C 1
ATOM 650 O O . GLU A 1 87 ? -14.282 -1.291 8.667 1.00 86.75 87 GLU A O 1
ATOM 655 N N . SER A 1 88 ? -13.291 -2.467 7.039 1.00 88.12 88 SER A N 1
ATOM 656 C CA . SER A 1 88 ? -13.982 -3.717 7.373 1.00 88.12 88 SER A CA 1
ATOM 657 C C . SER A 1 88 ? -13.613 -4.240 8.768 1.00 88.12 88 SER A C 1
ATOM 659 O O . SER A 1 88 ? -14.477 -4.716 9.506 1.00 88.12 88 SER A O 1
ATOM 661 N N . LEU A 1 89 ? -12.345 -4.115 9.173 1.00 87.44 89 LEU A N 1
ATOM 662 C CA . LEU A 1 89 ? -11.883 -4.518 10.501 1.00 87.44 89 LEU A CA 1
ATOM 663 C C . LEU A 1 89 ? -12.427 -3.593 11.591 1.00 87.44 89 LEU A C 1
ATOM 665 O O . LEU A 1 89 ? -12.775 -4.068 12.673 1.00 87.44 89 LEU A O 1
ATOM 669 N N . GLN A 1 90 ? -12.526 -2.296 11.304 1.00 86.00 90 GLN A N 1
ATOM 670 C CA . GLN A 1 90 ? -13.073 -1.311 12.227 1.00 86.00 90 GLN A CA 1
ATOM 671 C C . GLN A 1 90 ? -14.575 -1.537 12.462 1.00 86.00 90 GLN A C 1
ATOM 673 O O . GLN A 1 90 ? -14.991 -1.645 13.615 1.00 86.00 90 GLN A O 1
ATOM 678 N N . SER A 1 91 ? -15.361 -1.764 11.403 1.00 86.19 91 SER A N 1
ATOM 679 C CA . SER A 1 91 ? -16.796 -2.086 11.535 1.00 86.19 91 SER A CA 1
ATOM 680 C C . SER A 1 91 ? -17.054 -3.377 12.333 1.00 86.19 91 SER A C 1
ATOM 682 O O . SER A 1 91 ? -17.981 -3.457 13.143 1.00 86.19 91 SER A O 1
ATOM 684 N N . LYS A 1 92 ? -16.190 -4.395 12.182 1.00 89.44 92 LYS A N 1
ATOM 685 C CA . LYS A 1 92 ? -16.245 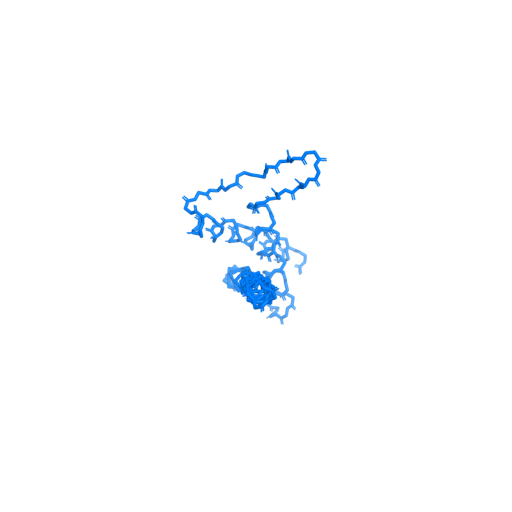-5.631 12.985 1.00 89.44 92 LYS A CA 1
ATOM 686 C C . LYS A 1 92 ? -15.927 -5.395 14.460 1.00 89.44 92 LYS A C 1
ATOM 688 O O . LYS A 1 92 ? -16.470 -6.084 15.319 1.00 89.44 92 LYS A O 1
ATOM 693 N N . LYS A 1 93 ? -15.028 -4.459 14.774 1.00 90.25 93 LYS A N 1
ATOM 694 C CA . LYS A 1 93 ? -14.746 -4.086 16.167 1.00 90.25 93 LYS A CA 1
ATOM 695 C C . LYS A 1 93 ? -15.924 -3.344 16.786 1.00 90.25 93 LYS A C 1
ATOM 697 O O . LYS A 1 93 ? -16.302 -3.678 17.902 1.00 90.25 93 LYS A O 1
ATOM 702 N N . GLU A 1 94 ? -16.506 -2.389 16.066 1.00 89.38 94 GLU A N 1
ATOM 703 C CA . GLU A 1 94 ? -17.648 -1.594 16.535 1.00 89.38 94 GLU A CA 1
ATOM 704 C C . GLU A 1 94 ? -18.870 -2.475 16.816 1.00 89.38 94 GLU A C 1
ATOM 706 O O . GLU A 1 94 ? -19.379 -2.467 17.934 1.00 89.38 94 GLU A O 1
ATOM 711 N N . SER A 1 95 ? -19.241 -3.348 15.876 1.00 87.94 95 SER A N 1
ATOM 712 C CA . SER A 1 95 ? -20.326 -4.325 16.078 1.00 87.94 95 SER A CA 1
ATOM 713 C C . SER A 1 95 ? -20.084 -5.266 17.264 1.00 87.94 95 SER A C 1
ATOM 715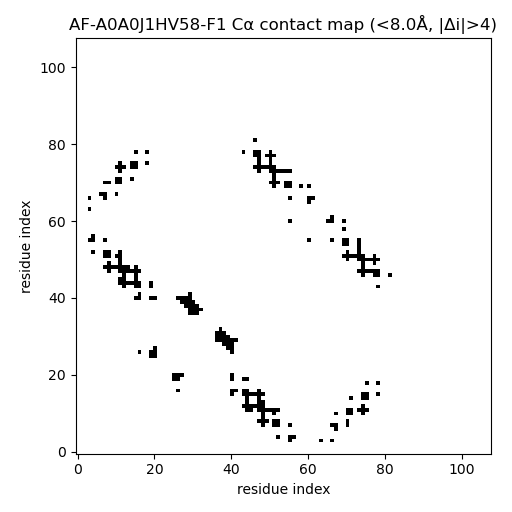 O O . SER A 1 95 ? -21.006 -5.571 18.019 1.00 87.94 95 SER A O 1
ATOM 717 N N . ARG A 1 96 ? -18.836 -5.697 17.490 1.00 90.88 96 ARG A N 1
ATOM 718 C CA . ARG A 1 96 ? -18.488 -6.534 18.648 1.00 90.88 96 ARG A CA 1
ATOM 719 C C . ARG A 1 96 ? -18.612 -5.778 19.974 1.00 90.88 96 ARG A C 1
ATOM 721 O O . ARG A 1 96 ? -19.021 -6.370 20.968 1.00 90.88 96 ARG A O 1
ATOM 728 N N . ILE A 1 97 ? -18.260 -4.492 20.003 1.00 91.25 97 ILE A N 1
ATOM 729 C CA . ILE A 1 97 ? -18.420 -3.637 21.190 1.00 91.25 97 ILE A CA 1
ATOM 730 C C . ILE A 1 97 ? -19.909 -3.409 21.480 1.00 91.25 97 ILE A C 1
ATOM 732 O O . ILE A 1 97 ? -20.324 -3.522 22.631 1.00 91.25 97 ILE A O 1
ATOM 736 N N . GLU A 1 98 ? -20.721 -3.151 20.453 1.00 91.44 98 GLU A N 1
ATOM 737 C CA . GLU A 1 98 ? -22.177 -3.026 20.595 1.00 91.44 98 GLU A CA 1
ATOM 738 C C . GLU A 1 98 ? -22.815 -4.307 21.139 1.00 91.44 98 GLU A C 1
ATOM 740 O O . GLU A 1 98 ? -23.653 -4.243 22.039 1.00 91.44 98 GLU A O 1
ATOM 745 N N . GLU A 1 99 ? -22.386 -5.477 20.658 1.00 91.94 99 GLU A N 1
ATOM 746 C CA . GLU A 1 99 ? -22.866 -6.765 21.164 1.00 91.94 99 GLU A CA 1
ATOM 747 C C . GLU A 1 99 ? -22.525 -6.957 22.651 1.00 91.94 99 GLU A C 1
ATOM 749 O O . GLU A 1 99 ? -23.376 -7.384 23.434 1.00 91.94 99 GLU A O 1
ATOM 754 N N . ILE A 1 100 ? -21.299 -6.6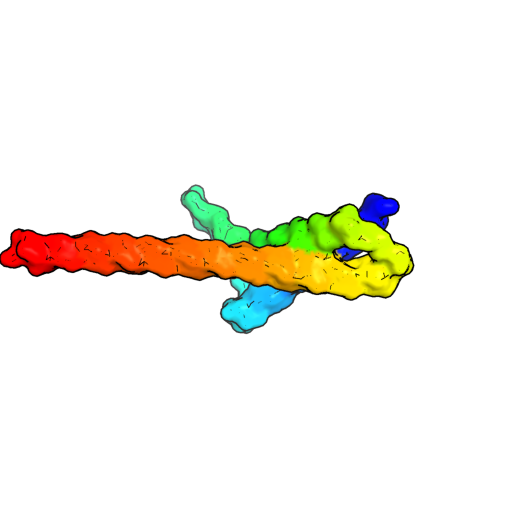10 23.059 1.00 91.94 100 ILE A N 1
ATOM 755 C CA . ILE A 1 100 ? -20.866 -6.681 24.462 1.00 91.94 100 ILE A CA 1
ATOM 756 C C . ILE A 1 100 ? -21.700 -5.733 25.333 1.00 91.94 100 ILE A C 1
ATOM 758 O O . ILE A 1 100 ? -22.221 -6.157 26.363 1.00 91.94 100 ILE A O 1
ATOM 762 N N . ASN A 1 101 ? -21.886 -4.481 24.906 1.00 90.81 101 ASN A N 1
ATOM 763 C CA . ASN A 1 101 ? -22.685 -3.500 25.646 1.00 90.81 101 ASN A CA 1
ATOM 764 C C . ASN A 1 101 ? -24.150 -3.931 25.775 1.00 90.81 101 ASN A C 1
ATOM 766 O O . ASN A 1 101 ? -24.768 -3.725 26.818 1.00 90.81 101 ASN A O 1
ATOM 770 N N . ARG A 1 102 ? -24.710 -4.562 24.737 1.00 91.62 102 ARG A N 1
ATOM 771 C CA . ARG A 1 102 ? -26.073 -5.094 24.782 1.00 91.62 102 ARG A CA 1
ATOM 772 C C . ARG A 1 102 ? -26.217 -6.209 25.816 1.00 91.62 102 ARG A C 1
ATOM 774 O O . ARG A 1 102 ? -27.205 -6.200 26.538 1.00 91.62 102 ARG A O 1
ATOM 781 N N . LYS A 1 103 ? -25.241 -7.121 25.911 1.00 90.38 103 LYS A N 1
ATOM 782 C CA . LYS A 1 103 ? -25.235 -8.193 26.925 1.00 90.38 103 LYS A CA 1
ATOM 783 C C . LYS A 1 103 ? -25.150 -7.624 28.341 1.00 90.38 103 LYS A C 1
ATOM 785 O O . LYS A 1 103 ? -25.973 -7.969 29.174 1.00 90.38 103 LYS A O 1
ATOM 790 N N . ILE A 1 104 ? -24.241 -6.674 28.576 1.00 89.06 104 ILE A N 1
ATOM 791 C CA . ILE A 1 104 ? -24.088 -6.019 29.888 1.00 89.06 104 ILE A CA 1
ATOM 792 C C . ILE A 1 104 ? -25.394 -5.349 30.340 1.00 89.06 104 ILE A C 1
ATOM 794 O O . ILE A 1 104 ? -25.776 -5.482 31.495 1.00 89.06 104 ILE A O 1
ATOM 798 N N . ASN A 1 105 ? -26.095 -4.658 29.437 1.00 84.38 105 ASN A N 1
ATOM 799 C CA . ASN A 1 105 ? -27.351 -3.974 29.763 1.00 84.38 105 ASN A CA 1
ATOM 800 C C . ASN A 1 105 ? -28.565 -4.913 29.887 1.00 84.38 105 ASN A C 1
ATOM 802 O O . ASN A 1 105 ? -29.620 -4.456 30.308 1.00 84.38 105 ASN A O 1
ATOM 806 N N . GLN A 1 106 ? -28.460 -6.177 29.463 1.00 81.56 106 GLN A N 1
ATOM 807 C CA . GLN A 1 106 ? -29.515 -7.183 29.651 1.00 81.56 106 GLN A CA 1
ATOM 808 C C . GLN A 1 106 ? -29.355 -7.970 30.957 1.00 81.56 106 GLN A C 1
ATOM 810 O O . GLN A 1 106 ? -30.341 -8.515 31.444 1.00 81.56 106 GLN A O 1
ATOM 815 N N . ASP A 1 107 ? -28.139 -8.022 31.505 1.00 71.06 107 ASP A N 1
ATOM 816 C CA . ASP A 1 107 ? -27.817 -8.695 32.771 1.00 71.06 107 ASP A CA 1
ATOM 817 C C . ASP A 1 107 ? -28.002 -7.782 34.010 1.00 71.06 107 ASP A C 1
ATOM 819 O O . ASP A 1 107 ? -27.758 -8.219 35.137 1.00 71.06 107 ASP A O 1
ATOM 823 N N . LEU A 1 108 ? -28.420 -6.523 33.806 1.00 54.81 108 LEU A N 1
ATOM 824 C CA . LEU A 1 108 ? -28.698 -5.493 34.822 1.00 54.81 108 LEU A CA 1
ATOM 825 C C . LEU A 1 108 ? -30.206 -5.245 34.953 1.00 54.81 108 LEU A C 1
ATOM 827 O O . LEU A 1 108 ? -30.668 -5.107 36.108 1.00 54.81 108 LEU A O 1
#

Solvent-accessible surface area (backbone atoms only — not comparable to full-atom values): 5444 Å² total; per-residue (Å²): 107,69,69,59,43,55,52,14,28,54,44,0,22,52,40,11,35,49,51,41,24,66,74,64,78,43,76,52,71,58,49,80,47,104,89,48,80,42,50,50,37,58,50,37,10,50,40,0,13,52,22,2,32,55,39,45,72,73,61,65,56,77,58,71,68,44,40,52,54,46,6,47,53,19,1,49,50,34,30,54,54,52,53,53,51,52,53,53,54,48,53,55,49,52,55,50,51,53,52,51,52,52,52,58,66,70,79,109